Protein AF-A0A8J9T549-F1 (afdb_monomer_lite)

Secondary structure (DSSP, 8-state):
-HHHHHHHHHHHHHHHHHHHHHHHHHHHHHHHHHHTS-HHHHHHS-HHHHHHIIIIIHHIIIIIIHHHHHHHHHHHHHHHHHHHHHHHH-TTHHHHHHHHHHHHHHHHHHHHHHHHHHHHHHHHHHHHHHHHHH-

InterPro domains:
  IPR011527 ABC transporter type 1, transmembrane domain [PF00664] (18-135)
  IPR011527 ABC transporter type 1, transmembrane domain [PS50929] (1-135)
  IPR036640 ABC transporter type 1, transmembrane domain superfamily [G3DSA:1.20.1560.10] (1-135)
  IPR036640 ABC transporter type 1, transmembrane domain superfamily [SSF90123] (8-135)
  IPR050173 ATP-binding cassette transporter C-like [PTHR24223] (8-135)

Structure (mmCIF, N/CA/C/O backbone):
data_AF-A0A8J9T549-F1
#
_entry.id   AF-A0A8J9T549-F1
#
loop_
_atom_site.group_PDB
_atom_site.id
_atom_site.type_symbol
_atom_site.label_atom_id
_atom_site.label_alt_id
_atom_site.label_comp_id
_atom_site.label_asym_id
_atom_site.label_entity_id
_atom_site.label_seq_id
_atom_site.pdbx_PDB_ins_code
_atom_site.Cartn_x
_atom_site.Cartn_y
_atom_site.Cartn_z
_atom_site.occupancy
_atom_site.B_iso_or_equiv
_atom_site.auth_seq_id
_atom_site.auth_comp_id
_atom_site.auth_asym_id
_atom_site.auth_atom_id
_atom_site.pdbx_PDB_model_num
ATOM 1 N N . ALA A 1 1 ? 25.322 12.876 -7.366 1.00 60.00 1 ALA A N 1
ATOM 2 C CA . ALA A 1 1 ? 24.838 12.900 -5.966 1.00 60.00 1 ALA A CA 1
ATOM 3 C C . ALA A 1 1 ? 23.548 13.718 -5.780 1.00 60.00 1 ALA A C 1
ATOM 5 O O . ALA A 1 1 ? 22.620 13.214 -5.160 1.00 60.00 1 ALA A O 1
ATOM 6 N N . GLY A 1 2 ? 23.438 14.937 -6.334 1.00 76.62 2 GLY A N 1
ATOM 7 C CA . GLY A 1 2 ? 22.285 15.828 -6.098 1.00 76.62 2 GLY A CA 1
ATOM 8 C C . GLY A 1 2 ? 20.915 15.308 -6.566 1.00 76.62 2 GLY A C 1
ATOM 9 O O . GLY A 1 2 ? 19.955 15.394 -5.811 1.00 76.62 2 GLY A O 1
ATOM 10 N N . LEU A 1 3 ? 20.812 14.715 -7.761 1.00 75.81 3 LEU A N 1
ATOM 11 C CA . LEU A 1 3 ? 19.525 14.252 -8.311 1.00 75.81 3 LEU A CA 1
ATOM 12 C C . LEU A 1 3 ? 18.901 13.099 -7.498 1.00 75.81 3 LEU A C 1
ATOM 14 O O . LEU A 1 3 ? 17.698 13.086 -7.248 1.00 75.81 3 LEU A O 1
ATOM 18 N N . LEU A 1 4 ? 19.727 12.159 -7.026 1.00 73.00 4 LEU A N 1
ATOM 19 C CA . LEU A 1 4 ? 19.282 11.056 -6.165 1.00 73.00 4 LEU A CA 1
ATOM 20 C C . LEU A 1 4 ? 18.820 11.564 -4.792 1.00 73.00 4 LEU A C 1
ATOM 22 O O . LEU A 1 4 ? 17.771 11.165 -4.305 1.00 73.00 4 LEU A O 1
ATOM 26 N N . SER A 1 5 ? 19.549 12.515 -4.202 1.00 76.25 5 SER A N 1
ATOM 27 C CA . SER A 1 5 ? 19.118 13.175 -2.962 1.00 76.25 5 SER A CA 1
ATOM 28 C C . SER A 1 5 ? 17.774 13.899 -3.135 1.00 76.25 5 SER A C 1
ATOM 30 O O . SER A 1 5 ? 16.881 13.759 -2.302 1.00 76.25 5 SER A O 1
ATOM 32 N N . GLN A 1 6 ? 17.578 14.612 -4.248 1.00 81.06 6 GLN A N 1
ATOM 33 C CA . GLN A 1 6 ? 16.332 15.339 -4.514 1.00 81.06 6 GLN A CA 1
ATOM 34 C C . GLN A 1 6 ? 15.138 14.411 -4.765 1.00 81.06 6 GLN A C 1
ATOM 36 O O . GLN A 1 6 ? 14.054 14.671 -4.250 1.00 81.06 6 GLN A O 1
ATOM 41 N N . THR A 1 7 ? 15.325 13.318 -5.508 1.00 79.12 7 THR A N 1
ATOM 42 C CA . THR A 1 7 ? 14.258 12.329 -5.753 1.00 79.12 7 THR A CA 1
ATOM 43 C C . THR A 1 7 ? 13.838 11.632 -4.463 1.00 79.12 7 THR A C 1
ATOM 45 O O . THR A 1 7 ? 12.645 11.556 -4.180 1.00 79.12 7 THR A O 1
ATOM 48 N N . ILE A 1 8 ? 14.795 11.234 -3.619 1.00 80.19 8 ILE A N 1
ATOM 49 C CA . ILE A 1 8 ? 14.511 10.665 -2.294 1.00 80.19 8 ILE A CA 1
ATOM 50 C C . ILE A 1 8 ? 13.738 11.669 -1.428 1.00 80.19 8 ILE A C 1
ATOM 52 O O . ILE A 1 8 ? 12.701 11.327 -0.863 1.00 80.19 8 ILE A O 1
ATOM 56 N N . ARG A 1 9 ? 14.182 12.932 -1.363 1.00 82.62 9 ARG A N 1
ATOM 57 C CA . ARG A 1 9 ? 13.489 13.986 -0.599 1.00 82.62 9 ARG A CA 1
ATOM 58 C C . ARG A 1 9 ? 12.074 14.250 -1.112 1.00 82.62 9 ARG A C 1
ATOM 60 O O . ARG A 1 9 ? 11.173 14.466 -0.303 1.00 82.62 9 ARG A O 1
ATOM 67 N N . TYR A 1 10 ? 11.868 14.218 -2.426 1.00 84.88 10 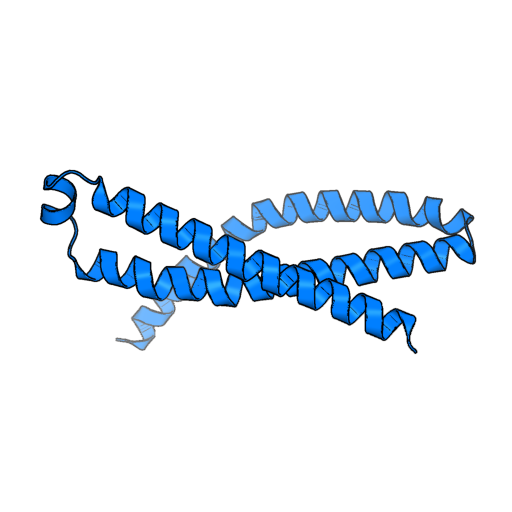TYR A N 1
ATOM 68 C CA . TYR A 1 10 ? 10.554 14.419 -3.033 1.00 84.88 10 TYR A CA 1
ATOM 69 C C . TYR A 1 10 ? 9.598 13.269 -2.692 1.00 84.88 10 TYR A C 1
ATOM 71 O O . TYR A 1 10 ? 8.489 13.519 -2.219 1.00 84.88 10 TYR A O 1
ATOM 79 N N . VAL A 1 11 ? 10.054 12.018 -2.836 1.00 83.62 11 VAL A N 1
ATOM 80 C CA . VAL A 1 11 ? 9.269 10.824 -2.484 1.00 83.62 11 VAL A CA 1
ATOM 81 C C . VAL A 1 11 ? 8.890 10.850 -1.003 1.00 83.62 11 VAL A C 1
ATOM 83 O O . VAL A 1 11 ? 7.707 10.751 -0.687 1.00 83.62 11 VAL A O 1
ATOM 86 N N . LEU A 1 12 ? 9.850 11.098 -0.104 1.00 82.31 12 LEU A N 1
ATOM 87 C CA . LEU A 1 12 ? 9.598 11.165 1.341 1.00 82.31 12 LEU A CA 1
ATOM 88 C C . LEU A 1 12 ? 8.630 12.295 1.727 1.00 82.31 12 LEU A C 1
ATOM 90 O O . LEU A 1 12 ? 7.743 12.103 2.552 1.00 82.31 12 LEU A O 1
ATOM 94 N N . THR A 1 13 ? 8.754 13.476 1.118 1.00 83.62 13 THR A N 1
ATOM 95 C CA . THR A 1 13 ? 7.826 14.586 1.404 1.00 83.62 13 THR A CA 1
ATOM 96 C C . THR A 1 13 ? 6.408 14.263 0.921 1.00 83.62 13 THR A C 1
ATOM 98 O O . THR A 1 13 ? 5.426 14.563 1.605 1.00 83.62 13 THR A O 1
ATOM 101 N N . SER A 1 14 ? 6.281 13.623 -0.245 1.00 83.12 14 SER A N 1
ATOM 102 C CA . SER A 1 14 ? 4.980 13.253 -0.811 1.00 83.12 14 SER A CA 1
ATOM 103 C C . SER A 1 14 ? 4.259 12.173 0.006 1.00 83.12 14 SER A C 1
ATOM 105 O O . SER A 1 14 ? 3.050 12.271 0.213 1.00 83.12 14 SER A O 1
ATOM 107 N N . THR A 1 15 ? 4.987 11.191 0.549 1.00 82.75 15 THR A N 1
ATOM 108 C CA . THR A 1 15 ? 4.407 10.120 1.372 1.00 82.75 15 THR A CA 1
ATOM 109 C C . THR A 1 15 ? 3.948 10.640 2.727 1.00 82.75 15 THR A C 1
ATOM 111 O O . THR A 1 15 ? 2.840 10.328 3.153 1.00 82.75 15 THR A O 1
ATOM 114 N N . VAL A 1 16 ? 4.748 11.488 3.381 1.00 83.06 16 VAL A N 1
ATOM 115 C CA . VAL A 1 16 ? 4.412 12.063 4.696 1.00 83.06 16 VAL A CA 1
ATOM 116 C C . VAL A 1 16 ? 3.202 12.996 4.599 1.00 83.06 16 VAL A C 1
ATOM 118 O O . VAL A 1 16 ? 2.280 12.924 5.413 1.00 83.06 16 VAL A O 1
ATOM 121 N N . THR A 1 17 ? 3.152 13.850 3.574 1.00 85.94 17 THR A N 1
ATOM 122 C CA . THR A 1 17 ? 1.997 14.739 3.357 1.00 85.94 17 THR A CA 1
ATOM 123 C C . THR A 1 17 ? 0.748 13.973 2.915 1.00 85.94 17 THR A C 1
ATOM 125 O O . THR A 1 17 ? -0.355 14.316 3.336 1.00 85.94 17 THR A O 1
ATOM 128 N N . GLY A 1 18 ? 0.893 12.916 2.111 1.00 87.38 18 GLY A N 1
ATOM 129 C CA . GLY A 1 18 ? -0.209 12.028 1.735 1.00 87.38 18 GLY A CA 1
ATOM 130 C C . GLY A 1 18 ? -0.777 11.254 2.926 1.00 87.38 18 GLY A C 1
ATOM 131 O O . GLY A 1 18 ? -1.988 11.278 3.144 1.00 87.38 18 GLY A O 1
ATOM 132 N N . GLY A 1 19 ? 0.093 10.634 3.730 1.00 86.56 19 GLY A N 1
ATOM 133 C CA . GLY A 1 19 ? -0.279 9.856 4.914 1.00 86.56 19 GLY A CA 1
ATOM 134 C C . GLY A 1 19 ? -1.012 10.698 5.953 1.00 86.56 19 GLY A C 1
ATOM 135 O O . GLY A 1 19 ? -2.128 10.368 6.338 1.00 86.56 19 GLY A O 1
ATOM 136 N N . THR A 1 20 ? -0.463 11.862 6.312 1.00 85.56 20 THR A N 1
ATOM 137 C CA . THR A 1 20 ? -1.098 12.781 7.280 1.00 85.56 20 THR A CA 1
ATOM 138 C C . THR A 1 20 ? -2.454 13.316 6.807 1.00 85.56 20 THR A C 1
ATOM 140 O O . THR A 1 20 ? -3.375 13.486 7.608 1.00 85.56 20 THR A O 1
ATOM 143 N N . ARG A 1 21 ? -2.627 13.562 5.502 1.00 89.56 21 ARG A N 1
ATOM 144 C CA . ARG A 1 21 ? -3.924 13.974 4.937 1.00 89.56 21 ARG A CA 1
ATOM 145 C C . ARG A 1 21 ? -4.938 12.834 4.952 1.00 89.56 21 ARG A C 1
ATOM 147 O O . ARG A 1 21 ? -6.097 13.080 5.286 1.00 89.56 21 ARG A O 1
ATOM 154 N N . ALA A 1 22 ? -4.516 11.617 4.612 1.00 88.69 22 ALA A N 1
ATOM 155 C CA . ALA A 1 22 ? -5.368 10.432 4.641 1.00 88.69 22 ALA A CA 1
ATOM 156 C C . ALA A 1 22 ? -5.823 10.108 6.072 1.00 88.69 22 ALA A C 1
ATOM 158 O O . ALA A 1 22 ? -7.023 9.984 6.307 1.00 88.69 22 ALA A O 1
ATOM 159 N N . ALA A 1 23 ? -4.887 10.091 7.023 1.00 88.25 23 ALA A N 1
ATOM 160 C CA . ALA A 1 23 ? -5.133 9.966 8.457 1.00 88.25 23 ALA A CA 1
ATOM 161 C C . ALA A 1 23 ? -6.198 10.958 8.942 1.00 88.25 23 ALA A C 1
ATOM 163 O O . ALA A 1 23 ? -7.251 10.574 9.454 1.00 88.25 23 ALA A O 1
ATOM 164 N N . LYS A 1 24 ? -5.989 12.253 8.667 1.00 90.12 24 LYS A N 1
ATOM 165 C CA . LYS A 1 24 ? -6.929 13.314 9.050 1.00 90.12 24 LYS A CA 1
ATOM 166 C C . LYS A 1 24 ? -8.314 13.131 8.425 1.00 90.12 24 LYS A C 1
ATOM 168 O O . LYS A 1 24 ? -9.323 13.409 9.073 1.00 90.12 24 LYS A O 1
ATOM 173 N N . HIS A 1 25 ? -8.378 12.676 7.176 1.00 93.31 25 HIS A N 1
ATOM 174 C CA . HIS A 1 25 ? -9.643 12.420 6.493 1.00 93.31 25 HIS A CA 1
ATOM 175 C C . HIS A 1 25 ? -10.401 11.240 7.121 1.00 93.31 25 HIS A C 1
ATOM 177 O O . HIS A 1 25 ? -11.597 11.356 7.390 1.00 93.31 25 HIS A O 1
ATOM 183 N N . VAL A 1 26 ? -9.712 10.130 7.405 1.00 93.00 26 VAL A N 1
ATOM 184 C CA . VAL A 1 26 ? -10.297 8.956 8.072 1.00 93.00 26 VAL A CA 1
ATOM 185 C C . VAL A 1 26 ? -10.773 9.318 9.479 1.00 93.00 26 VAL A C 1
ATOM 187 O O . VAL A 1 26 ? -11.920 9.027 9.816 1.00 93.00 26 VAL A O 1
ATOM 190 N N . PHE A 1 27 ? -9.953 10.037 10.255 1.00 93.19 27 PHE A N 1
ATOM 191 C CA . PHE A 1 27 ? -10.320 10.557 11.575 1.00 93.19 27 PHE A CA 1
ATOM 192 C C . PHE A 1 27 ? -11.607 11.378 11.517 1.00 93.19 27 PHE A C 1
ATOM 194 O O . PHE A 1 27 ? -12.579 11.100 12.218 1.00 93.19 27 PHE A O 1
ATOM 201 N N . SER A 1 28 ? -11.627 12.393 10.649 1.00 94.00 28 SER A N 1
ATOM 202 C CA . SER A 1 28 ? -12.749 13.321 10.543 1.00 94.00 28 SER A CA 1
ATOM 203 C C . SER A 1 28 ? -14.028 12.614 10.097 1.00 94.00 28 SER A C 1
ATOM 205 O O . SER A 1 28 ? -15.096 12.897 10.639 1.00 94.00 28 SER A O 1
ATOM 207 N N . SER A 1 29 ? -13.922 11.666 9.162 1.00 94.88 29 SER A N 1
ATOM 208 C CA . SER A 1 29 ? -15.049 10.847 8.715 1.00 94.88 29 SER A CA 1
ATOM 209 C C . SER A 1 29 ? -15.587 9.952 9.837 1.00 94.88 29 SER A C 1
ATOM 211 O O . SER A 1 29 ? -16.805 9.845 10.007 1.00 94.88 29 SER A O 1
ATOM 213 N N . MET A 1 30 ? -14.701 9.365 10.648 1.00 92.69 30 MET A N 1
ATOM 214 C CA . MET A 1 30 ? -15.084 8.532 11.788 1.00 92.69 30 MET A CA 1
ATOM 215 C C . MET A 1 30 ? -15.810 9.352 12.861 1.00 92.69 30 MET A C 1
ATOM 217 O O . MET A 1 30 ? -16.901 8.968 13.278 1.00 92.69 30 MET A O 1
ATOM 221 N N . VAL A 1 31 ? -15.266 10.513 13.245 1.00 94.06 31 VAL A N 1
ATOM 222 C CA . VAL A 1 31 ? -15.911 11.428 14.204 1.00 94.06 31 VAL A CA 1
ATOM 223 C C . VAL A 1 31 ? -17.283 11.863 13.702 1.00 94.06 31 VAL A C 1
ATOM 225 O O . VAL A 1 31 ? -18.269 11.762 14.426 1.00 94.06 31 VAL A O 1
ATOM 228 N N . TYR A 1 32 ? -17.369 12.297 12.445 1.00 96.19 32 TYR A N 1
ATOM 229 C CA . TYR A 1 32 ? -18.628 12.744 11.856 1.00 96.19 32 TYR A CA 1
ATOM 230 C C . TYR A 1 32 ? -19.694 11.641 11.832 1.00 96.19 32 TYR A C 1
ATOM 232 O O . TYR A 1 32 ? -20.864 11.901 1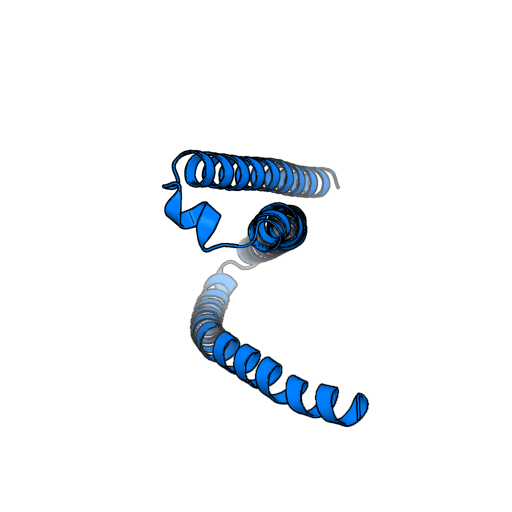2.112 1.00 96.19 32 TYR A O 1
ATOM 240 N N . SER A 1 33 ? -19.289 10.405 11.533 1.00 93.19 33 SER A N 1
ATOM 241 C CA . SER A 1 33 ? -20.194 9.251 11.504 1.00 93.19 33 SER A CA 1
ATOM 242 C C . SER A 1 33 ? -20.698 8.886 12.899 1.00 93.19 33 SER A C 1
ATOM 244 O O . SER A 1 33 ? -21.878 8.593 13.062 1.00 93.19 33 SER A O 1
ATOM 246 N N . VAL A 1 34 ? -19.831 8.948 13.915 1.00 93.19 34 VAL A N 1
ATOM 247 C CA . VAL A 1 34 ? -20.208 8.659 15.306 1.00 93.19 34 VAL A CA 1
ATOM 248 C C . VAL A 1 34 ? -21.129 9.742 15.863 1.00 93.19 34 VAL A C 1
ATOM 250 O O . VAL A 1 34 ? -22.147 9.413 16.458 1.00 93.19 34 VAL A O 1
ATOM 253 N N . LEU A 1 35 ? -20.857 11.024 15.601 1.00 92.50 35 LEU A N 1
ATOM 254 C CA . LEU A 1 35 ? -21.718 12.130 16.048 1.00 92.50 35 LEU A CA 1
ATOM 255 C C . LEU A 1 35 ? -23.137 12.086 15.456 1.00 92.50 35 LEU A C 1
ATOM 257 O O . LEU A 1 35 ? -24.053 12.680 16.016 1.00 92.50 35 LEU A O 1
ATOM 261 N N . ARG A 1 36 ? -23.323 11.403 14.321 1.00 94.81 36 ARG A N 1
ATOM 262 C CA . ARG A 1 36 ? -24.622 11.219 13.655 1.00 94.81 36 ARG A CA 1
ATOM 263 C C . ARG A 1 36 ? -25.267 9.862 13.934 1.00 94.81 36 ARG A C 1
ATOM 265 O O . ARG A 1 36 ? -26.323 9.575 13.370 1.00 94.81 36 ARG A O 1
ATOM 272 N N . ALA A 1 37 ? -24.646 9.020 14.755 1.00 92.81 37 ALA A N 1
ATOM 273 C CA . ALA A 1 37 ? -25.204 7.722 15.091 1.00 92.81 37 ALA A CA 1
ATOM 274 C C . ALA A 1 37 ? -26.449 7.880 15.993 1.00 92.81 37 ALA A C 1
ATOM 276 O O . ALA A 1 37 ? -26.480 8.767 16.849 1.00 92.81 37 ALA A O 1
ATOM 277 N N . PRO A 1 38 ? -27.488 7.041 15.822 1.00 93.69 38 PRO A N 1
ATOM 278 C CA . PRO A 1 38 ? -28.668 7.064 16.684 1.00 93.69 38 PRO A CA 1
ATOM 279 C C . PRO A 1 38 ? -28.315 6.625 18.110 1.00 93.69 38 PRO A C 1
ATOM 281 O O . PRO A 1 38 ? -27.397 5.830 18.301 1.00 93.69 38 PRO A O 1
ATOM 284 N N . MET A 1 39 ? -29.092 7.057 19.110 1.00 89.88 39 MET A N 1
ATOM 285 C CA . MET A 1 39 ? -28.821 6.732 20.522 1.00 89.88 39 MET A CA 1
ATOM 286 C C . MET A 1 39 ? -28.735 5.218 20.787 1.00 89.88 39 MET A C 1
ATOM 288 O O . MET A 1 39 ? -27.847 4.762 21.498 1.00 89.88 39 MET A O 1
ATOM 292 N N . SER A 1 40 ? -29.549 4.424 20.082 1.00 91.94 40 SER A N 1
ATOM 293 C CA . SER A 1 40 ? -29.520 2.954 20.142 1.00 91.94 40 SER A CA 1
ATOM 294 C C . SER A 1 40 ? -28.143 2.340 19.818 1.00 91.94 40 SER A C 1
ATOM 296 O O . SER A 1 40 ? -27.808 1.270 20.329 1.00 91.94 40 SER A O 1
ATOM 298 N N . TYR A 1 41 ? -27.310 3.010 19.013 1.00 90.12 41 TYR A N 1
ATOM 299 C CA . TYR A 1 41 ? -25.934 2.573 18.759 1.00 90.12 41 TYR A CA 1
ATOM 300 C C . TYR A 1 41 ? -25.061 2.687 20.016 1.00 90.12 41 TYR A C 1
ATOM 302 O O . TYR A 1 41 ? -24.259 1.796 20.292 1.00 90.12 41 TYR A O 1
ATOM 310 N N . PHE A 1 42 ? -25.235 3.748 20.802 1.00 91.12 42 PHE A N 1
ATOM 311 C CA . PHE A 1 42 ? -24.478 3.979 22.033 1.00 91.12 42 PHE A CA 1
ATOM 312 C C . PHE A 1 42 ? -24.948 3.097 23.194 1.00 91.12 42 PHE A C 1
ATOM 314 O O . PHE A 1 42 ? -24.140 2.753 24.049 1.00 91.12 42 PHE A O 1
ATOM 321 N N . ASP A 1 43 ? -26.212 2.669 23.186 1.00 90.19 43 ASP A N 1
ATOM 322 C CA . ASP A 1 43 ? -26.745 1.747 24.198 1.00 90.19 43 ASP A CA 1
ATOM 323 C C . ASP A 1 43 ? -26.305 0.291 23.955 1.00 90.19 43 ASP A C 1
ATOM 325 O O . ASP A 1 43 ? -26.139 -0.489 24.891 1.00 90.19 43 ASP A O 1
ATOM 329 N N . THR A 1 44 ? -26.099 -0.092 22.690 1.00 90.25 44 THR A N 1
ATOM 330 C CA . THR A 1 44 ? -25.716 -1.462 22.297 1.00 90.25 44 THR A CA 1
ATOM 331 C C . THR A 1 44 ? -24.208 -1.670 22.190 1.00 90.25 44 THR A C 1
ATOM 333 O O . THR A 1 44 ? -23.730 -2.804 22.304 1.00 90.25 44 THR A O 1
ATOM 336 N N . THR A 1 45 ? -23.433 -0.604 21.965 1.00 88.56 45 THR A N 1
ATOM 337 C CA . THR A 1 45 ? -21.976 -0.692 21.845 1.00 88.56 45 THR A CA 1
ATOM 338 C C . THR A 1 45 ? -21.288 -0.149 23.098 1.00 88.56 45 THR A C 1
ATOM 340 O O . THR A 1 45 ? -21.481 1.007 23.461 1.00 88.56 45 THR A O 1
ATOM 343 N N . PRO A 1 46 ? -20.441 -0.947 23.774 1.00 91.44 46 PRO A N 1
ATOM 344 C CA . PRO A 1 46 ? -19.730 -0.458 24.946 1.00 91.44 46 PRO A CA 1
ATOM 345 C C . PRO A 1 46 ? -18.765 0.657 24.535 1.00 91.44 46 PRO A C 1
ATOM 347 O O . PRO A 1 46 ? -18.015 0.500 23.565 1.00 91.44 46 PRO A O 1
ATOM 350 N N . MET A 1 47 ? -18.718 1.748 25.308 1.00 89.31 47 MET A N 1
ATOM 351 C CA . MET A 1 47 ? -17.822 2.883 25.036 1.00 89.31 47 MET A CA 1
ATOM 352 C C . MET A 1 47 ? -16.359 2.460 24.838 1.00 89.31 47 MET A C 1
ATOM 354 O O . MET A 1 47 ? -15.672 3.013 23.982 1.00 89.31 47 MET A O 1
ATOM 358 N N . GLY A 1 48 ? -15.896 1.429 25.555 1.00 91.12 48 GLY A N 1
ATOM 359 C CA . GLY A 1 48 ? -14.542 0.891 25.401 1.00 91.12 48 GLY A CA 1
ATOM 360 C C . GLY A 1 48 ? -14.228 0.383 23.988 1.00 91.12 48 GLY A C 1
ATOM 361 O O . GLY A 1 48 ? -13.109 0.554 23.516 1.00 91.12 48 GLY A O 1
ATOM 362 N N . ARG A 1 49 ? -15.211 -0.170 23.260 1.00 89.19 49 ARG A N 1
ATOM 363 C CA . ARG A 1 49 ? -15.021 -0.616 21.867 1.00 89.19 49 ARG A CA 1
ATOM 364 C C . ARG A 1 49 ? -14.876 0.568 20.916 1.00 89.19 49 ARG A C 1
ATOM 366 O O . ARG A 1 49 ? -14.068 0.509 19.995 1.00 89.19 49 ARG A O 1
ATOM 373 N N . ILE A 1 50 ? -15.642 1.635 21.147 1.00 91.38 50 ILE A N 1
ATOM 374 C CA . ILE A 1 50 ? -15.544 2.873 20.369 1.00 91.38 50 ILE A CA 1
ATOM 375 C C . ILE A 1 50 ? -14.161 3.492 20.590 1.00 91.38 50 ILE A C 1
ATOM 377 O O . ILE A 1 50 ? -13.460 3.761 19.620 1.00 91.38 50 ILE A O 1
ATOM 381 N N . LEU A 1 51 ? -13.731 3.632 21.848 1.00 91.62 51 LEU A N 1
ATOM 382 C CA . LEU A 1 51 ? -12.416 4.178 22.184 1.00 91.62 51 LEU A CA 1
ATOM 383 C C . LEU A 1 51 ? -11.278 3.342 21.589 1.00 91.62 51 LEU A C 1
ATOM 385 O O . LEU A 1 51 ? -10.388 3.903 20.962 1.00 91.62 51 LEU A O 1
ATOM 389 N N . ASN A 1 52 ? -11.340 2.011 21.697 1.00 92.12 52 ASN A N 1
ATOM 390 C CA . ASN A 1 52 ? -10.322 1.143 21.108 1.00 92.12 52 ASN A CA 1
ATOM 391 C C . ASN A 1 52 ? -10.218 1.335 19.587 1.00 92.12 52 ASN A C 1
ATOM 393 O O . ASN A 1 52 ? -9.121 1.347 19.047 1.00 92.12 52 ASN A O 1
ATOM 397 N N . ARG A 1 53 ? -11.342 1.571 18.902 1.00 90.44 53 ARG A N 1
ATOM 398 C CA . ARG A 1 53 ? -11.356 1.871 17.466 1.00 90.44 53 ARG A CA 1
ATOM 399 C C . ARG A 1 53 ? -10.740 3.237 17.140 1.00 90.44 53 ARG A C 1
ATOM 401 O O . ARG A 1 53 ? -10.050 3.375 16.140 1.00 90.44 53 ARG A O 1
ATOM 408 N N . PHE A 1 54 ? -10.972 4.248 17.976 1.00 91.81 54 PHE A N 1
ATOM 409 C CA . PHE A 1 54 ? -10.361 5.570 17.801 1.00 91.81 54 PHE A CA 1
ATOM 410 C C . PHE A 1 54 ? -8.880 5.605 18.170 1.00 91.81 54 PHE A C 1
ATOM 412 O O . PHE A 1 54 ? -8.164 6.442 17.645 1.00 91.81 54 PHE A O 1
ATOM 419 N N . THR A 1 55 ? -8.417 4.745 19.073 1.00 91.88 55 THR A N 1
ATOM 420 C CA . THR A 1 55 ? -7.015 4.723 19.498 1.00 91.88 55 THR A CA 1
ATOM 421 C C . THR A 1 55 ? -6.211 3.713 18.688 1.00 91.88 55 THR A C 1
ATOM 423 O O . THR A 1 55 ? -5.305 4.102 17.962 1.00 91.88 55 THR A O 1
ATOM 426 N N . TYR A 1 56 ? -6.553 2.427 18.771 1.00 91.88 56 TYR A N 1
ATOM 427 C CA . TYR A 1 56 ? -5.758 1.351 18.183 1.00 91.88 56 TYR A CA 1
ATOM 428 C C . TYR A 1 56 ? -5.843 1.334 16.654 1.00 91.88 56 TYR A C 1
ATOM 430 O O . TYR A 1 56 ? -4.815 1.381 15.985 1.00 91.88 56 TYR A O 1
ATOM 438 N N . ASP A 1 57 ? -7.050 1.325 16.077 1.00 91.38 57 ASP A N 1
ATOM 439 C CA . ASP A 1 57 ? -7.177 1.252 14.610 1.00 91.38 57 ASP A CA 1
ATOM 440 C C . ASP A 1 57 ? -6.613 2.510 13.937 1.00 91.38 57 ASP A C 1
ATOM 442 O O . ASP A 1 57 ? -6.101 2.454 12.821 1.00 91.38 57 ASP A O 1
ATOM 446 N N . MET A 1 58 ? -6.689 3.649 14.621 1.00 90.38 58 MET A N 1
ATOM 447 C CA . MET A 1 58 ? -6.129 4.906 14.148 1.00 90.38 58 MET A CA 1
ATOM 448 C C . MET A 1 58 ? -4.607 4.915 14.173 1.00 90.38 58 MET A C 1
ATOM 450 O O . MET A 1 58 ? -4.004 5.320 13.190 1.00 90.38 58 MET A O 1
ATOM 454 N N . ASP A 1 59 ? -3.991 4.403 15.237 1.00 91.06 59 ASP A N 1
ATOM 455 C CA . ASP A 1 59 ? -2.538 4.241 15.317 1.00 91.06 59 ASP A CA 1
ATOM 456 C C . ASP A 1 59 ? -2.016 3.327 14.193 1.00 91.06 59 ASP A C 1
ATOM 458 O O . ASP A 1 59 ? -1.032 3.632 13.514 1.00 91.06 59 ASP A O 1
ATOM 462 N N . VAL A 1 60 ? -2.751 2.251 13.892 1.00 89.56 60 VAL A N 1
ATOM 463 C CA . VAL A 1 60 ? -2.456 1.368 12.753 1.00 89.56 60 VAL A CA 1
ATOM 464 C C . VAL A 1 60 ? -2.560 2.119 11.417 1.00 89.56 60 VAL A C 1
ATOM 466 O O . VAL A 1 60 ? -1.700 1.964 10.546 1.00 89.56 60 VAL A O 1
ATOM 469 N N . VAL A 1 61 ? -3.588 2.947 11.224 1.00 87.94 61 VAL A N 1
ATOM 470 C CA . VAL A 1 61 ? -3.744 3.755 10.001 1.00 87.94 61 VAL A CA 1
ATOM 471 C C . VAL A 1 61 ? -2.681 4.855 9.905 1.00 87.94 61 VAL A C 1
ATOM 473 O O . VAL A 1 61 ? -2.192 5.141 8.815 1.00 87.94 61 VAL A O 1
ATOM 476 N N . ASP A 1 62 ? -2.272 5.453 11.012 1.00 88.25 62 ASP A N 1
ATOM 477 C CA . ASP A 1 62 ? -1.337 6.574 10.995 1.00 88.25 62 ASP A CA 1
ATOM 478 C C . ASP A 1 62 ? 0.099 6.094 10.781 1.00 88.25 62 ASP A C 1
ATOM 480 O O . ASP A 1 62 ? 0.824 6.651 9.950 1.00 88.25 62 ASP A O 1
ATOM 484 N N . ILE A 1 63 ? 0.498 5.022 11.468 1.00 88.44 63 ILE A N 1
ATOM 485 C CA . ILE A 1 63 ? 1.869 4.511 11.446 1.00 88.44 63 ILE A CA 1
ATOM 486 C C . ILE A 1 63 ? 2.032 3.432 10.375 1.00 88.44 63 ILE A C 1
ATOM 488 O O . ILE A 1 63 ? 2.790 3.614 9.417 1.00 88.44 63 ILE A O 1
ATOM 492 N N . LEU A 1 64 ? 1.323 2.307 10.509 1.00 88.44 64 LEU A N 1
ATOM 493 C CA . LEU A 1 64 ? 1.578 1.116 9.693 1.00 88.44 64 LEU A CA 1
ATOM 494 C C . LEU A 1 64 ? 1.207 1.343 8.225 1.00 88.44 64 LEU A C 1
ATOM 496 O O . LEU A 1 64 ? 1.965 0.960 7.326 1.00 88.44 64 LEU A O 1
ATOM 500 N N . LEU A 1 65 ? 0.061 1.978 7.962 1.00 86.75 65 LEU A N 1
ATOM 501 C CA . LEU A 1 65 ? -0.364 2.265 6.592 1.00 86.75 65 LEU A CA 1
ATOM 502 C C . LEU A 1 65 ? 0.581 3.272 5.926 1.00 86.75 65 LEU A C 1
ATOM 504 O O . LEU A 1 65 ? 1.037 3.020 4.811 1.00 86.75 65 LEU A O 1
ATOM 508 N N . THR A 1 66 ? 0.930 4.371 6.607 1.00 86.88 66 THR A N 1
ATOM 509 C CA . THR A 1 66 ? 1.866 5.376 6.074 1.00 86.88 66 THR A CA 1
ATOM 510 C C . THR A 1 66 ? 3.236 4.763 5.786 1.00 86.88 66 THR A C 1
ATOM 512 O O . THR A 1 66 ? 3.805 4.995 4.716 1.00 86.88 66 THR A O 1
ATOM 515 N N . GLN A 1 67 ? 3.750 3.922 6.687 1.00 88.44 67 GLN A N 1
ATOM 516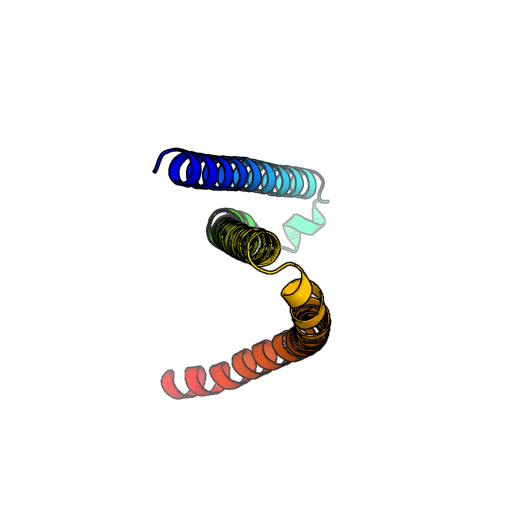 C CA . GLN A 1 67 ? 5.015 3.217 6.490 1.00 88.44 67 GLN A CA 1
ATOM 517 C C . GLN A 1 67 ? 4.956 2.264 5.288 1.00 88.44 67 GLN A C 1
ATOM 519 O O . GLN A 1 67 ? 5.855 2.278 4.44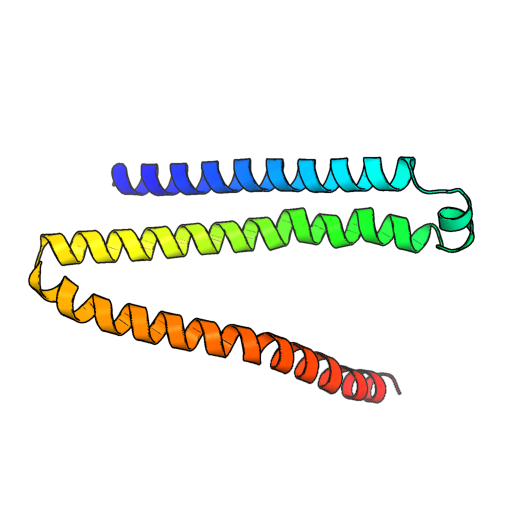4 1.00 88.44 67 GLN A O 1
ATOM 524 N N . SER A 1 68 ? 3.882 1.479 5.169 1.00 89.50 68 SER A N 1
ATOM 525 C CA . SER A 1 68 ? 3.682 0.542 4.054 1.00 89.50 68 SER A CA 1
ATOM 526 C C . SER A 1 68 ? 3.587 1.270 2.710 1.00 89.50 68 SER A C 1
ATOM 528 O O . SER A 1 68 ? 4.213 0.860 1.732 1.00 89.50 68 SER A O 1
ATOM 530 N N . MET A 1 69 ? 2.860 2.389 2.665 1.00 86.50 69 MET A N 1
ATOM 531 C CA . MET A 1 69 ? 2.751 3.236 1.474 1.00 86.50 69 MET A CA 1
ATOM 532 C C . MET A 1 69 ? 4.089 3.880 1.102 1.00 86.50 69 MET A C 1
ATOM 534 O O . MET A 1 69 ? 4.435 3.939 -0.078 1.00 86.50 69 MET A O 1
ATOM 538 N N . SER A 1 70 ? 4.867 4.319 2.096 1.00 88.12 70 SER A N 1
ATOM 539 C CA . SER A 1 70 ? 6.198 4.887 1.871 1.00 88.12 70 SER A CA 1
ATOM 540 C C . SER A 1 70 ? 7.145 3.865 1.244 1.00 88.12 70 SER A C 1
ATOM 542 O O . SER A 1 70 ? 7.761 4.139 0.213 1.00 88.12 70 SER A O 1
ATOM 544 N N . MET A 1 71 ? 7.189 2.649 1.798 1.00 89.25 71 MET A N 1
ATOM 545 C CA . MET A 1 71 ? 7.984 1.555 1.238 1.00 89.25 71 MET A CA 1
ATOM 546 C C . MET A 1 71 ? 7.547 1.209 -0.186 1.00 89.25 71 MET A C 1
ATOM 548 O O . MET A 1 71 ? 8.390 1.095 -1.073 1.00 89.25 71 MET A O 1
ATOM 552 N N . PHE A 1 72 ? 6.239 1.124 -0.436 1.00 89.06 72 PHE A N 1
ATOM 553 C CA . PHE A 1 72 ? 5.705 0.864 -1.771 1.00 89.06 72 PHE A CA 1
ATOM 554 C C . PHE A 1 72 ? 6.126 1.932 -2.793 1.00 89.06 72 PHE A C 1
ATOM 556 O O . PHE A 1 72 ? 6.574 1.590 -3.891 1.00 89.06 72 PHE A O 1
ATOM 563 N N . MET A 1 73 ? 6.038 3.218 -2.437 1.00 88.06 73 MET A N 1
ATOM 564 C CA . MET A 1 73 ? 6.466 4.317 -3.309 1.00 88.06 73 MET A CA 1
ATOM 565 C C . MET A 1 73 ? 7.970 4.285 -3.588 1.00 88.06 73 MET A C 1
ATOM 567 O O . MET A 1 73 ? 8.377 4.464 -4.737 1.00 88.06 73 MET A O 1
ATOM 571 N N . ILE A 1 74 ? 8.795 4.015 -2.571 1.00 87.88 74 ILE A N 1
ATOM 572 C CA . ILE A 1 74 ? 10.246 3.870 -2.737 1.00 87.88 74 ILE A CA 1
ATOM 573 C C . ILE A 1 74 ? 10.547 2.711 -3.693 1.00 87.88 74 ILE A C 1
ATOM 575 O O . ILE A 1 74 ? 11.262 2.906 -4.675 1.00 87.88 74 ILE A O 1
ATOM 579 N N . SER A 1 75 ? 9.968 1.529 -3.467 1.00 90.56 75 SER A N 1
ATOM 580 C CA . SER A 1 75 ? 10.166 0.359 -4.331 1.00 90.56 75 SER A CA 1
ATOM 581 C C . SER A 1 75 ? 9.733 0.617 -5.776 1.00 90.56 75 SER A C 1
ATOM 583 O O . SER A 1 75 ? 10.471 0.275 -6.699 1.00 90.56 75 SER A O 1
ATOM 585 N N . CYS A 1 76 ? 8.590 1.277 -5.989 1.00 89.88 76 CYS A N 1
ATOM 586 C CA . CYS A 1 76 ? 8.150 1.673 -7.327 1.00 89.88 76 CYS A CA 1
ATOM 587 C C . CYS A 1 76 ? 9.145 2.636 -7.983 1.00 89.88 76 CYS A C 1
ATOM 589 O O . CYS A 1 76 ? 9.520 2.440 -9.136 1.00 89.88 76 CYS A O 1
ATOM 591 N N . SER A 1 77 ? 9.616 3.648 -7.248 1.00 88.50 77 SER A N 1
ATOM 592 C CA . SER A 1 77 ? 10.599 4.607 -7.759 1.00 88.50 77 SER A CA 1
ATOM 593 C C . SER A 1 77 ? 11.897 3.919 -8.185 1.00 88.50 77 SER A C 1
ATOM 595 O O . SER A 1 77 ? 12.427 4.234 -9.247 1.00 88.50 77 SER A O 1
ATOM 597 N N . TRP A 1 78 ? 12.400 2.974 -7.386 1.00 90.00 78 TRP A N 1
ATOM 598 C CA . TRP A 1 78 ? 13.588 2.186 -7.726 1.00 90.00 78 TRP A CA 1
ATOM 599 C C . TRP A 1 78 ? 13.374 1.331 -8.968 1.00 90.00 78 TRP A C 1
ATOM 601 O O . TRP A 1 78 ? 14.232 1.301 -9.850 1.00 90.00 78 TRP A O 1
ATOM 611 N N . TYR A 1 79 ? 12.220 0.673 -9.057 1.00 92.00 79 TYR A N 1
ATOM 612 C CA . TYR A 1 79 ? 11.864 -0.143 -10.206 1.00 92.00 79 TYR A CA 1
ATOM 613 C C . TYR A 1 79 ? 11.831 0.686 -11.500 1.00 92.00 79 TYR A C 1
ATOM 615 O O . TYR A 1 79 ? 12.525 0.352 -12.461 1.00 92.00 79 TYR A O 1
ATOM 623 N N . PHE A 1 80 ? 11.109 1.813 -11.515 1.00 90.50 80 PHE A N 1
ATOM 624 C CA . PHE A 1 80 ? 11.049 2.689 -12.689 1.00 90.50 80 PHE A CA 1
ATOM 625 C C . PHE A 1 80 ? 12.408 3.297 -13.035 1.00 90.50 80 PHE A C 1
ATOM 627 O O . PHE A 1 80 ? 12.779 3.315 -14.207 1.00 90.50 80 PHE A O 1
ATOM 634 N N . ALA A 1 81 ? 13.176 3.749 -12.041 1.00 90.00 81 ALA A N 1
ATOM 635 C CA . ALA A 1 81 ? 14.521 4.270 -12.270 1.00 90.00 81 ALA A CA 1
ATOM 636 C C . ALA A 1 81 ? 15.428 3.215 -12.923 1.00 90.00 81 ALA A C 1
ATOM 638 O O . ALA A 1 81 ? 16.112 3.517 -13.900 1.00 90.00 81 ALA A O 1
ATOM 639 N N . GLY A 1 82 ? 15.387 1.971 -12.434 1.00 90.12 82 GLY A N 1
ATOM 640 C CA . GLY A 1 82 ? 16.133 0.855 -13.011 1.00 90.12 82 GLY A CA 1
ATOM 641 C C . GLY A 1 82 ? 15.737 0.573 -14.459 1.00 90.12 82 GLY A C 1
ATOM 642 O O . GLY A 1 82 ? 16.606 0.478 -15.323 1.00 90.12 82 GLY A O 1
ATOM 643 N N . VAL A 1 83 ? 14.433 0.511 -14.749 1.00 91.19 83 VAL A N 1
ATOM 644 C CA . VAL A 1 83 ? 13.928 0.291 -16.114 1.00 91.19 83 VAL A CA 1
ATOM 645 C C . VAL A 1 83 ? 14.359 1.418 -17.057 1.00 91.19 83 VAL A C 1
ATOM 647 O O . VAL A 1 83 ? 14.857 1.135 -18.143 1.00 91.19 83 VAL A O 1
ATOM 650 N N . ILE A 1 84 ? 14.233 2.684 -16.646 1.00 91.12 84 ILE A N 1
ATOM 651 C CA . ILE A 1 84 ? 14.625 3.839 -17.471 1.00 91.12 84 ILE A CA 1
ATOM 652 C C . ILE A 1 84 ? 16.119 3.782 -17.801 1.00 91.12 84 ILE A C 1
ATOM 654 O O . ILE A 1 84 ? 16.490 3.898 -18.969 1.00 91.12 84 ILE A O 1
ATOM 658 N N . VAL A 1 85 ? 16.976 3.558 -16.799 1.00 91.44 85 VAL A N 1
ATOM 659 C CA . VAL A 1 85 ? 18.431 3.471 -17.004 1.00 91.44 85 VAL A CA 1
ATOM 660 C C . VAL A 1 85 ? 18.773 2.333 -17.967 1.00 91.44 85 VAL A C 1
ATOM 662 O O . VAL A 1 85 ? 19.505 2.550 -18.931 1.00 91.44 85 VAL A O 1
ATOM 665 N N . MET A 1 86 ? 18.196 1.144 -17.780 1.00 90.69 86 MET A N 1
ATOM 666 C CA . MET A 1 86 ? 18.463 -0.001 -18.659 1.00 90.69 86 MET A CA 1
ATOM 667 C C . MET A 1 86 ? 18.013 0.252 -20.103 1.00 90.69 86 MET A C 1
ATOM 669 O O . MET A 1 86 ? 18.763 -0.046 -21.032 1.00 90.69 86 MET A O 1
ATOM 673 N N . CYS A 1 87 ? 16.847 0.874 -20.303 1.00 90.56 87 CYS A N 1
ATOM 674 C CA . CYS A 1 87 ? 16.349 1.235 -21.631 1.00 90.56 87 CYS A CA 1
ATOM 675 C C . CYS A 1 87 ? 17.231 2.270 -22.346 1.00 90.56 87 CYS A C 1
ATOM 677 O O . CYS A 1 87 ? 17.352 2.207 -23.567 1.00 90.56 87 CYS A O 1
ATOM 679 N N . THR A 1 88 ? 17.857 3.207 -21.619 1.00 91.38 88 THR A N 1
ATOM 680 C CA . THR A 1 88 ? 18.782 4.178 -22.239 1.00 91.38 88 THR A CA 1
ATOM 681 C C . THR A 1 88 ? 20.078 3.541 -22.733 1.00 91.38 88 THR A C 1
ATOM 683 O O . THR A 1 88 ? 20.636 4.003 -23.723 1.00 91.38 88 THR A O 1
ATOM 686 N N . ILE A 1 89 ? 20.549 2.482 -22.067 1.00 93.56 89 ILE A N 1
ATOM 687 C CA . ILE A 1 89 ? 21.794 1.795 -22.426 1.00 93.56 89 ILE A CA 1
ATOM 688 C C . ILE A 1 89 ? 21.532 0.793 -23.557 1.00 93.56 89 ILE A C 1
ATOM 690 O O . ILE A 1 89 ? 22.199 0.844 -24.587 1.00 93.56 89 ILE A O 1
ATOM 694 N N . LEU A 1 90 ? 20.546 -0.097 -23.390 1.00 92.94 90 LEU A N 1
ATOM 695 C CA . LEU A 1 90 ? 20.166 -1.116 -24.374 1.00 92.94 90 LEU A CA 1
ATOM 696 C C . LEU A 1 90 ? 18.634 -1.113 -24.574 1.00 92.94 90 LEU A C 1
ATOM 698 O O . LEU A 1 90 ? 17.915 -1.807 -23.851 1.00 92.94 90 LEU A O 1
ATOM 702 N N . PRO A 1 91 ? 18.100 -0.407 -25.588 1.00 88.12 91 PRO A N 1
ATOM 703 C CA . PRO A 1 91 ? 16.651 -0.291 -25.776 1.00 88.12 91 PRO A CA 1
ATOM 704 C C . PRO A 1 91 ? 15.968 -1.630 -26.101 1.00 88.12 91 PRO A C 1
ATOM 706 O O . PRO A 1 91 ? 14.812 -1.835 -25.741 1.00 88.12 91 PRO A O 1
ATOM 709 N N . TRP A 1 92 ? 16.686 -2.584 -26.708 1.00 91.56 92 TRP A N 1
ATOM 710 C CA . TRP A 1 92 ? 16.148 -3.919 -27.015 1.00 91.56 92 TRP A CA 1
ATOM 711 C C . TRP A 1 92 ? 15.797 -4.746 -25.767 1.00 91.56 92 TRP A C 1
ATOM 713 O O . TRP A 1 92 ? 14.929 -5.614 -25.839 1.00 91.56 92 TRP A O 1
ATOM 723 N N . ILE A 1 93 ? 16.411 -4.464 -24.610 1.00 89.81 93 ILE A N 1
ATOM 724 C CA . ILE A 1 93 ? 16.111 -5.163 -23.347 1.00 89.81 93 ILE A CA 1
ATOM 725 C C . ILE A 1 93 ? 14.675 -4.887 -22.876 1.00 89.81 93 ILE A C 1
ATOM 727 O O . ILE A 1 93 ? 14.078 -5.733 -22.208 1.00 89.81 93 ILE A O 1
ATOM 731 N N . ALA A 1 94 ? 14.073 -3.761 -23.271 1.00 89.12 94 ALA A N 1
ATOM 732 C CA . ALA A 1 94 ? 12.687 -3.440 -22.932 1.00 89.12 94 ALA A CA 1
ATOM 733 C C . ALA A 1 94 ? 11.706 -4.539 -23.383 1.00 89.12 94 ALA A C 1
ATOM 735 O O . ALA A 1 94 ? 10.765 -4.867 -22.658 1.00 89.12 94 ALA A O 1
ATOM 736 N N . LEU A 1 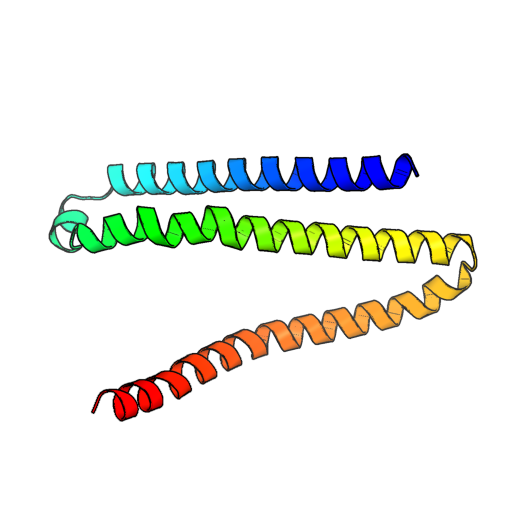95 ? 11.973 -5.160 -24.539 1.00 92.38 95 LEU A N 1
ATOM 737 C CA . LEU A 1 95 ? 11.153 -6.241 -25.085 1.00 92.38 95 LEU A CA 1
ATOM 738 C C . LEU A 1 95 ? 11.228 -7.520 -24.236 1.00 92.38 95 LEU A C 1
ATOM 740 O O . LEU A 1 95 ? 10.255 -8.263 -24.181 1.00 92.38 95 LEU A O 1
ATOM 744 N N . ALA A 1 96 ? 12.341 -7.752 -23.533 1.00 91.62 96 ALA A N 1
ATOM 745 C CA . ALA A 1 96 ? 12.492 -8.864 -22.595 1.00 91.62 96 ALA A CA 1
ATOM 746 C C . ALA A 1 96 ? 11.904 -8.554 -21.205 1.00 91.62 96 ALA A C 1
ATOM 748 O O . ALA A 1 96 ? 11.347 -9.441 -20.562 1.00 91.62 96 ALA A O 1
ATOM 749 N N . ILE A 1 97 ? 11.976 -7.301 -20.743 1.00 92.19 97 ILE A N 1
ATOM 750 C CA . ILE A 1 97 ? 11.401 -6.885 -19.451 1.00 92.19 97 ILE A CA 1
ATOM 751 C C . ILE A 1 97 ? 9.871 -6.973 -19.477 1.00 92.19 97 ILE A C 1
ATOM 753 O O . ILE A 1 97 ? 9.268 -7.420 -18.505 1.00 92.19 97 ILE A O 1
ATOM 757 N N . PHE A 1 98 ? 9.239 -6.583 -20.585 1.00 92.25 98 PHE A N 1
ATOM 758 C CA . PHE A 1 98 ? 7.781 -6.559 -20.712 1.00 92.25 98 PHE A CA 1
ATOM 759 C C . PHE A 1 98 ? 7.077 -7.902 -20.397 1.00 92.25 98 PHE A C 1
ATOM 761 O O . PHE A 1 98 ? 6.180 -7.915 -19.556 1.00 92.25 98 PHE A O 1
ATOM 768 N N . PRO A 1 99 ? 7.447 -9.057 -20.983 1.00 95.56 99 PRO A N 1
ATOM 769 C CA . PRO A 1 99 ? 6.805 -10.324 -20.633 1.00 95.56 99 PRO A CA 1
ATOM 770 C C . PRO A 1 99 ? 7.071 -10.736 -19.179 1.00 95.56 99 PRO A C 1
ATOM 772 O O . PRO A 1 99 ? 6.181 -11.282 -18.529 1.00 95.56 99 PRO A O 1
ATOM 775 N N . VAL A 1 100 ? 8.254 -10.434 -18.631 1.00 94.88 100 VAL A N 1
ATOM 776 C CA . VAL A 1 100 ? 8.590 -10.747 -17.231 1.00 94.88 100 VAL A CA 1
ATOM 777 C C . VAL A 1 100 ? 7.689 -9.977 -16.268 1.00 94.88 100 VAL A C 1
A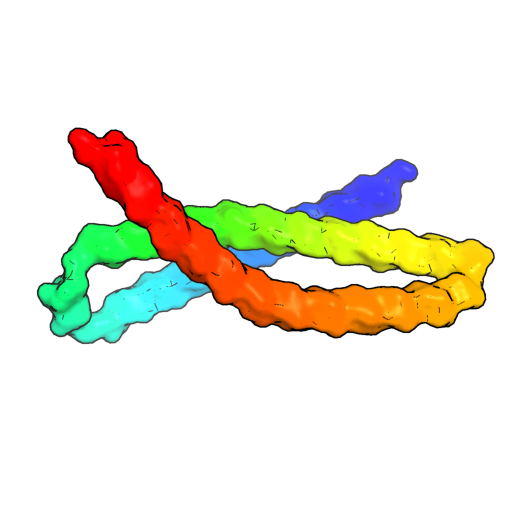TOM 779 O O . VAL A 1 100 ? 7.194 -10.547 -15.296 1.00 94.88 100 VAL A O 1
ATOM 782 N N . THR A 1 101 ? 7.424 -8.699 -16.542 1.00 93.44 101 THR A N 1
ATOM 783 C CA . THR A 1 101 ? 6.561 -7.872 -15.688 1.00 93.44 101 THR A CA 1
ATOM 784 C C . THR A 1 101 ? 5.106 -8.300 -15.769 1.00 93.44 101 THR A C 1
ATOM 786 O O . THR A 1 101 ? 4.429 -8.325 -14.743 1.00 93.44 101 THR A O 1
ATOM 789 N N . VAL A 1 102 ? 4.637 -8.718 -16.948 1.00 96.06 102 VAL A N 1
ATOM 790 C CA . VAL A 1 102 ? 3.297 -9.293 -17.126 1.00 96.06 102 VAL A CA 1
ATOM 791 C C . VAL A 1 102 ? 3.150 -10.596 -16.336 1.00 96.06 102 VAL A C 1
ATOM 793 O O . VAL A 1 102 ? 2.183 -10.746 -15.590 1.00 96.06 102 VAL A O 1
ATOM 796 N N . ILE A 1 103 ? 4.115 -11.517 -16.433 1.00 97.31 103 ILE A N 1
ATOM 797 C CA . ILE A 1 103 ? 4.095 -12.774 -15.665 1.00 97.31 103 ILE A CA 1
ATOM 798 C C . ILE A 1 103 ? 4.110 -12.480 -14.163 1.00 97.31 103 ILE A C 1
ATOM 800 O O . ILE A 1 103 ? 3.296 -13.027 -13.419 1.00 97.31 103 ILE A O 1
ATOM 804 N N . TYR A 1 104 ? 4.988 -11.578 -13.717 1.00 95.19 104 TYR A N 1
ATOM 805 C CA . TYR A 1 104 ? 5.051 -11.163 -12.318 1.00 95.19 104 TYR A CA 1
ATOM 806 C C . TYR A 1 104 ? 3.723 -10.564 -11.840 1.00 95.19 104 TYR A C 1
ATOM 808 O O . TYR A 1 104 ? 3.248 -10.906 -10.761 1.00 95.19 104 TYR A O 1
ATOM 816 N N . TRP A 1 105 ? 3.080 -9.723 -12.653 1.00 95.25 105 TRP A N 1
ATOM 817 C CA . TRP A 1 105 ? 1.780 -9.136 -12.336 1.00 95.25 105 TRP A CA 1
ATOM 818 C C . TRP A 1 105 ? 0.689 -10.200 -12.184 1.00 95.25 105 TRP A C 1
ATOM 820 O O . TRP A 1 105 ? -0.072 -10.181 -11.216 1.00 95.25 105 TRP A O 1
ATOM 830 N N . VAL A 1 106 ? 0.632 -11.173 -13.098 1.00 96.06 106 VAL A N 1
ATOM 831 C CA . VAL A 1 106 ? -0.313 -12.295 -13.007 1.00 96.06 106 VAL A CA 1
ATOM 832 C C . VAL A 1 106 ? -0.057 -13.113 -11.741 1.00 96.06 106 VAL A C 1
ATOM 834 O O . VAL A 1 106 ? -1.005 -13.413 -11.013 1.00 96.06 106 VAL A O 1
ATOM 837 N N . LEU A 1 107 ? 1.202 -13.433 -11.433 1.00 95.12 107 LEU A N 1
ATOM 838 C CA . LEU A 1 107 ? 1.570 -14.137 -10.202 1.00 95.12 107 LEU A CA 1
ATOM 839 C C . LEU A 1 107 ? 1.176 -13.341 -8.955 1.00 95.12 107 LEU A C 1
ATOM 841 O O . LEU A 1 107 ? 0.588 -13.906 -8.037 1.00 95.12 107 LEU A O 1
ATOM 845 N N . MET A 1 108 ? 1.420 -12.030 -8.937 1.00 93.00 108 MET A N 1
ATOM 846 C CA . MET A 1 108 ? 1.038 -11.146 -7.836 1.00 93.00 108 MET A CA 1
ATOM 847 C C . MET A 1 108 ? -0.478 -11.152 -7.607 1.00 93.00 108 MET A C 1
ATOM 849 O O . MET A 1 108 ? -0.928 -11.183 -6.461 1.00 93.00 108 MET A O 1
ATOM 853 N N . LEU A 1 109 ? -1.284 -11.153 -8.673 1.00 92.75 109 LEU A N 1
ATOM 854 C CA . LEU A 1 109 ? -2.742 -11.230 -8.561 1.00 92.75 109 LEU A CA 1
ATOM 855 C C . LEU A 1 109 ? -3.210 -12.556 -7.954 1.00 92.75 109 LEU A C 1
ATOM 857 O O . LEU A 1 109 ? -4.118 -12.549 -7.122 1.00 92.75 109 LEU A O 1
ATOM 861 N N . HIS A 1 110 ? -2.594 -13.675 -8.340 1.00 92.50 110 HIS A N 1
ATOM 862 C CA . HIS A 1 110 ? -2.895 -14.982 -7.753 1.00 92.50 110 HIS A CA 1
ATOM 863 C C . HIS A 1 110 ? -2.449 -15.042 -6.291 1.00 92.50 110 HIS A C 1
ATOM 865 O O . HIS A 1 110 ? -3.250 -15.373 -5.419 1.00 92.50 110 HIS A O 1
ATOM 871 N N . TYR A 1 111 ? -1.213 -14.626 -6.007 1.00 91.62 111 TYR A N 1
ATOM 872 C CA . TYR A 1 111 ? -0.664 -14.592 -4.656 1.00 91.62 111 TYR A CA 1
ATOM 873 C C . TYR A 1 111 ? -1.491 -13.707 -3.725 1.00 91.62 111 TYR A C 1
ATOM 875 O O . TYR A 1 111 ? -1.730 -14.083 -2.587 1.00 91.62 111 TYR A O 1
ATOM 883 N N . ARG A 1 112 ? -1.987 -12.553 -4.189 1.00 90.12 112 ARG A N 1
ATOM 884 C CA . ARG A 1 112 ? -2.805 -11.666 -3.352 1.00 90.12 112 ARG A CA 1
ATOM 885 C C . ARG A 1 112 ? -4.147 -12.288 -2.964 1.00 90.12 112 ARG A C 1
ATOM 887 O O . ARG A 1 112 ? -4.605 -12.043 -1.854 1.00 90.12 112 ARG A O 1
ATOM 894 N N . LYS A 1 113 ? -4.757 -13.092 -3.844 1.00 87.06 113 LYS A N 1
ATOM 895 C CA . LYS A 1 113 ? -5.982 -13.844 -3.525 1.00 87.06 113 LYS A CA 1
ATOM 896 C C . LYS A 1 113 ? -5.694 -14.965 -2.525 1.00 87.06 113 LYS A C 1
ATOM 898 O O . LYS A 1 113 ? -6.352 -15.040 -1.497 1.00 87.06 113 LYS A O 1
ATOM 903 N N . SER A 1 114 ? -4.670 -15.778 -2.780 1.00 90.75 114 SER A N 1
ATOM 904 C CA . SER A 1 114 ? -4.301 -16.879 -1.879 1.00 90.75 114 SER A CA 1
ATOM 905 C C . SER A 1 114 ? -3.741 -16.391 -0.539 1.00 90.75 114 SER A C 1
ATOM 907 O O . SER A 1 114 ? -3.924 -17.033 0.488 1.00 90.75 114 SER A O 1
ATOM 909 N N . GLY A 1 115 ? -3.068 -15.241 -0.526 1.00 88.06 115 GLY A N 1
ATOM 910 C CA . GLY A 1 115 ? -2.395 -14.685 0.644 1.00 88.06 115 GLY A CA 1
ATOM 911 C C . GLY A 1 115 ? -3.354 -14.325 1.772 1.00 88.06 115 GLY A C 1
ATOM 912 O O . GLY A 1 115 ? -3.042 -14.584 2.930 1.00 88.06 115 GLY A O 1
ATOM 913 N N . SER A 1 116 ? -4.542 -13.797 1.457 1.00 86.62 116 SER A N 1
ATOM 914 C CA . SER A 1 116 ? -5.561 -13.540 2.481 1.00 86.62 116 SER A CA 1
ATOM 915 C C . SER A 1 116 ? -6.081 -14.827 3.118 1.00 86.62 116 SER A C 1
ATOM 917 O O . SER A 1 116 ? -6.338 -14.853 4.320 1.00 86.62 116 SER A O 1
ATOM 919 N N . ASP A 1 117 ? -6.204 -15.901 2.339 1.00 89.19 117 ASP A N 1
ATOM 920 C CA . ASP A 1 117 ? -6.664 -17.190 2.856 1.00 89.19 117 ASP A CA 1
ATOM 921 C C . ASP A 1 117 ? -5.574 -17.879 3.688 1.00 89.19 117 ASP A C 1
ATOM 923 O O . ASP A 1 117 ? -5.867 -18.426 4.749 1.00 89.19 117 ASP A O 1
ATOM 927 N N . LEU A 1 118 ? -4.305 -17.751 3.288 1.00 87.88 118 LEU A N 1
ATOM 928 C CA . LEU A 1 118 ? -3.155 -18.192 4.084 1.00 87.88 118 LEU A CA 1
ATOM 929 C C . LEU A 1 118 ? -3.047 -17.437 5.415 1.00 87.88 118 LEU A C 1
ATOM 931 O O . LEU A 1 118 ? -2.827 -18.063 6.446 1.00 87.88 118 LEU A O 1
ATOM 935 N N . GLN A 1 119 ? -3.242 -16.115 5.419 1.00 88.25 119 GLN A N 1
ATOM 936 C CA . GLN A 1 119 ? -3.238 -15.319 6.654 1.00 88.25 119 GLN A CA 1
ATOM 937 C C . GLN A 1 119 ? -4.369 -15.723 7.605 1.00 88.25 119 GLN A C 1
ATOM 939 O O . GLN A 1 119 ? -4.164 -15.773 8.816 1.00 88.25 119 GLN A O 1
ATOM 944 N N . ARG A 1 120 ? -5.554 -16.051 7.074 1.00 88.94 120 ARG A N 1
ATOM 945 C CA . ARG A 1 120 ? -6.659 -16.595 7.879 1.00 88.94 120 ARG A CA 1
ATOM 946 C C . ARG A 1 120 ? -6.303 -17.954 8.471 1.00 88.94 120 ARG A C 1
ATOM 948 O O . ARG A 1 120 ? -6.572 -18.183 9.645 1.00 88.94 120 ARG A O 1
ATOM 955 N N . LEU A 1 121 ? -5.692 -18.833 7.679 1.00 88.31 121 LEU A N 1
ATOM 956 C CA . LEU A 1 121 ? -5.280 -20.158 8.136 1.00 88.31 121 LEU A CA 1
ATOM 957 C C . LEU A 1 121 ? -4.201 -20.073 9.228 1.00 88.31 121 LEU A C 1
ATOM 959 O O . LEU A 1 121 ? -4.299 -20.782 10.224 1.00 88.31 121 LEU A O 1
ATOM 963 N N . ASP A 1 122 ? -3.229 -19.166 9.080 1.00 88.94 122 ASP A N 1
ATOM 964 C CA . ASP A 1 122 ? -2.204 -18.883 10.097 1.00 88.94 122 ASP A CA 1
ATOM 965 C C . ASP A 1 122 ? -2.818 -18.294 11.380 1.00 88.94 122 ASP A C 1
ATOM 967 O O . ASP A 1 122 ? -2.455 -18.674 12.490 1.00 88.94 122 ASP A O 1
ATOM 971 N N . ALA A 1 123 ? -3.815 -17.412 11.261 1.00 86.81 123 ALA A N 1
ATOM 972 C CA . ALA A 1 123 ? -4.524 -16.889 12.430 1.00 86.81 123 ALA A CA 1
ATOM 973 C C . ALA A 1 123 ? -5.284 -17.992 13.194 1.00 86.81 123 ALA A C 1
ATOM 975 O O . ALA A 1 123 ? -5.284 -18.001 14.425 1.00 86.81 123 ALA A O 1
ATOM 976 N N . VAL A 1 124 ? -5.905 -18.936 12.477 1.00 87.44 124 VAL A N 1
ATOM 977 C CA . VAL A 1 124 ? -6.637 -20.066 13.076 1.00 87.44 124 VAL A CA 1
ATOM 978 C C . VAL A 1 124 ? -5.692 -21.117 13.663 1.00 87.44 124 VAL A C 1
ATOM 980 O O . VAL A 1 124 ? -6.023 -21.717 14.679 1.00 87.44 124 VAL A O 1
ATOM 983 N N . SER A 1 125 ? -4.514 -21.340 13.078 1.00 85.19 125 SER A N 1
ATOM 984 C CA . SER A 1 125 ? -3.547 -22.317 13.596 1.00 85.19 125 SER A CA 1
ATOM 985 C C . SER A 1 125 ? -2.819 -21.836 14.857 1.00 85.19 125 SER A C 1
ATOM 987 O O . SER A 1 125 ? -2.429 -22.657 15.687 1.00 85.19 125 SER A O 1
ATOM 989 N N . ARG A 1 126 ? -2.660 -20.517 15.041 1.00 82.12 126 ARG A N 1
ATOM 990 C CA . ARG A 1 126 ? -2.001 -19.935 16.224 1.00 82.12 126 ARG A CA 1
ATOM 991 C C . ARG A 1 126 ? -2.854 -19.965 17.492 1.00 82.12 126 ARG A C 1
ATOM 993 O O . ARG A 1 126 ? -2.292 -20.074 18.581 1.00 82.12 126 ARG A O 1
ATOM 1000 N N . SER A 1 127 ? -4.181 -19.895 17.382 1.00 84.19 127 SER A N 1
ATOM 1001 C CA . SER A 1 127 ? -5.072 -19.857 18.550 1.00 84.19 127 SER A CA 1
ATOM 1002 C C . SER A 1 127 ? -5.061 -21.124 19.429 1.00 84.19 127 SER A C 1
ATOM 1004 O O . SER A 1 127 ? -4.985 -20.956 20.648 1.00 84.19 127 SER A O 1
ATOM 1006 N N . PRO A 1 128 ? -5.058 -22.375 18.911 1.00 79.44 128 PRO A N 1
ATOM 1007 C CA . PRO A 1 128 ? -4.982 -23.564 19.766 1.00 79.44 128 PRO A CA 1
ATOM 1008 C C . PRO A 1 128 ? -3.630 -23.688 20.474 1.00 79.44 128 PRO A C 1
ATOM 1010 O O . PRO A 1 128 ? -3.580 -24.107 21.623 1.00 79.44 128 PRO A O 1
ATOM 1013 N N . ILE A 1 129 ? -2.536 -23.272 19.828 1.00 80.94 129 ILE A N 1
ATOM 1014 C CA . ILE A 1 129 ? -1.194 -23.295 20.429 1.00 80.94 129 ILE A CA 1
ATOM 1015 C C . ILE A 1 129 ? -1.127 -22.325 21.615 1.00 80.94 129 ILE A C 1
ATOM 1017 O O . ILE A 1 129 ? -0.586 -22.667 22.662 1.00 80.94 129 ILE A O 1
ATOM 1021 N N . GLN A 1 130 ? -1.704 -21.127 21.474 1.00 81.06 130 GLN A N 1
ATOM 1022 C CA . GLN A 1 130 ? -1.776 -20.163 22.573 1.00 81.06 130 GLN A CA 1
ATOM 1023 C C . GLN A 1 130 ? -2.649 -20.667 23.728 1.00 81.06 130 GLN A C 1
ATOM 1025 O O . GLN A 1 130 ? -2.276 -20.461 24.878 1.00 81.06 130 GLN A O 1
ATOM 1030 N N . ALA A 1 131 ? -3.748 -21.369 23.432 1.00 80.75 131 ALA A N 1
ATOM 1031 C CA . ALA A 1 131 ? -4.593 -21.988 24.450 1.00 80.75 131 ALA A CA 1
ATOM 1032 C C . ALA A 1 131 ? -3.854 -23.097 25.224 1.00 80.75 131 ALA A C 1
ATOM 1034 O O . ALA A 1 131 ? -3.898 -23.107 26.449 1.00 80.75 131 ALA A O 1
ATOM 1035 N N . MET A 1 132 ? -3.107 -23.965 24.528 1.00 81.75 132 MET A N 1
ATOM 1036 C CA . MET A 1 132 ? -2.314 -25.037 25.153 1.00 81.75 132 MET A CA 1
ATOM 1037 C C . MET A 1 132 ? -1.140 -24.531 26.003 1.00 81.75 132 MET A C 1
ATOM 1039 O O . MET A 1 132 ? -0.702 -25.240 26.895 1.00 81.75 132 MET A O 1
ATOM 1043 N N . ILE A 1 133 ? -0.587 -23.348 25.715 1.00 82.88 133 ILE A N 1
ATOM 1044 C CA . ILE A 1 133 ? 0.486 -22.740 26.529 1.00 82.88 133 ILE A CA 1
ATOM 1045 C C . ILE A 1 133 ? -0.084 -22.044 27.778 1.00 82.88 133 ILE A C 1
ATOM 1047 O O . ILE A 1 133 ? 0.637 -21.843 28.752 1.00 82.88 133 ILE A O 1
ATOM 1051 N N . SER A 1 134 ? -1.354 -21.628 27.735 1.00 73.94 134 SER A N 1
ATOM 1052 C CA . SER A 1 134 ? -2.029 -20.956 28.853 1.00 73.94 134 SER A CA 1
ATOM 1053 C C . SER A 1 134 ? -2.697 -21.898 29.859 1.00 73.94 134 SER A C 1
ATOM 1055 O O . SER A 1 134 ? -3.105 -21.423 30.919 1.00 73.94 134 SER A O 1
ATOM 1057 N N . GLU A 1 135 ? -2.837 -23.180 29.512 1.00 64.19 135 GLU A N 1
ATOM 1058 C CA . GLU A 1 135 ? -3.285 -24.269 30.396 1.00 64.19 135 GLU A CA 1
ATOM 1059 C C . GLU A 1 135 ? -2.095 -24.875 31.152 1.00 64.19 135 GLU A C 1
ATOM 1061 O O . GLU A 1 135 ? -2.216 -25.037 32.388 1.00 64.19 135 GLU A O 1
#

Organism: Phaeodactylum tricornutum (NCBI:txid2850)

Radius of gyration: 22.31 Å; chains: 1; bounding box: 54×41×57 Å

Sequence (135 aa):
AGLLSQTIRYVLTSTVTGGTRAAKHVFSSMVYSVLRAPMSYFDTTPMGRILNRFTYDMDVVDILLTQSMSMFMISCSWYFAGVIVMCTILPWIALAIFPVTVIYWVLMLHYRKSGSDLQRLDAVSRSPIQAMISE

pLDDT: mean 88.49, std 5.72, range [60.0, 97.31]

Foldseek 3Di:
DVVVVVVLVVLVVVLLVVLVVVLVVVLVVLVVVVVPDDVVVPVPDDVVVSVCCNPVVSCCSNPVVSVVVSVVSVVVVVVVVVLVVVCVVPVVCNVVVVVVVVVVVVVVVVCVVVVVVVVVVVVVVVVVVVVVVVD